Protein AF-A0A350C4R0-F1 (afdb_monomer)

Solvent-accessible surface area (backbone atoms only — not comparable to full-atom values): 5657 Å² total; per-residue (Å²): 110,73,66,33,57,71,70,25,78,26,35,36,43,39,55,51,84,58,57,82,76,81,44,52,28,26,72,70,29,90,71,70,48,64,44,40,64,31,34,64,68,38,39,62,48,53,35,63,68,51,85,58,76,47,51,45,29,37,50,30,94,72,58,33,38,42,66,44,82,58,61,77,66,44,64,66,69,31,46,90,52,37,55,66,47,82,51,101,90,47,77,47,67,65,88,70,134

Sequence (97 aa):
GLQQKLFSKFRITTNGGQCISCGNCSTYCEMGIDVRSYAQKGQNIVRASCVGCGICSAVCPRGVLRLENGSEDIFSKTDEYKAIHISNEGVKIDLLR

Radius of gyration: 13.76 Å; Cα contacts (8 Å, |Δi|>4): 156; chains: 1; bounding box: 39×28×28 Å

Secondary structure (DSSP, 8-state):
-HHHHHH-S-EEEE-TT------HHHHT-TT---HHHHHHTT--B--TT-----HHHHS-TT--EEEES--THHHHHTGGG-SEEEETTEEEE----

Foldseek 3Di:
DVVLQVPQLKKKAFPADQQPLPQQLCVPPPLNDSVSVCNNVRHMDRGNSDPQLCLSQQQRLRSGIDMPNDDPVSVVVSPVSHQWDDDPVGIDGPPDD

Structure (mmCIF, N/CA/C/O backbone):
data_AF-A0A350C4R0-F1
#
_entry.id   AF-A0A350C4R0-F1
#
loop_
_atom_site.group_PDB
_atom_site.id
_atom_site.type_symbol
_atom_site.label_atom_id
_atom_site.label_alt_id
_atom_site.label_comp_id
_atom_site.label_asym_id
_atom_site.label_entity_id
_atom_site.label_seq_id
_atom_site.pdbx_PDB_ins_code
_atom_site.Cartn_x
_atom_site.Cartn_y
_atom_site.Cartn_z
_atom_site.occupancy
_atom_site.B_iso_or_equiv
_atom_site.auth_seq_id
_atom_site.auth_comp_id
_atom_site.auth_asym_id
_atom_site.auth_atom_id
_atom_site.pdbx_PDB_model_num
ATOM 1 N N . GLY A 1 1 ? 16.074 -3.074 -9.858 1.00 72.62 1 GLY A N 1
ATOM 2 C CA . GLY A 1 1 ? 17.187 -2.446 -10.609 1.00 72.62 1 GLY A CA 1
ATOM 3 C C . GLY A 1 1 ? 17.035 -0.933 -10.660 1.00 72.62 1 GLY A C 1
ATOM 4 O O . GLY A 1 1 ? 15.970 -0.435 -10.313 1.00 72.62 1 GLY A O 1
ATOM 5 N N . LEU A 1 2 ? 18.071 -0.202 -11.087 1.00 75.69 2 LEU A N 1
ATOM 6 C CA . LEU A 1 2 ? 18.056 1.268 -11.184 1.00 75.69 2 LEU A CA 1
ATOM 7 C C . LEU A 1 2 ? 16.926 1.774 -12.105 1.00 75.69 2 LEU A C 1
ATOM 9 O O . LEU A 1 2 ? 16.175 2.664 -11.720 1.00 75.69 2 LEU A O 1
ATOM 13 N N . GLN A 1 3 ? 16.704 1.103 -13.240 1.00 78.81 3 GLN A N 1
ATOM 14 C CA . GLN A 1 3 ? 15.624 1.402 -14.193 1.00 78.81 3 GLN A CA 1
ATOM 15 C C . GLN A 1 3 ? 14.227 1.410 -13.543 1.00 78.81 3 GLN A C 1
ATOM 17 O O . GLN A 1 3 ? 13.429 2.305 -13.798 1.00 78.81 3 GLN A O 1
ATOM 22 N N . GLN A 1 4 ? 13.943 0.479 -12.625 1.00 77.38 4 GLN A N 1
ATOM 23 C CA . GLN A 1 4 ? 12.646 0.433 -11.934 1.00 77.38 4 GLN A CA 1
ATOM 24 C C . GLN A 1 4 ? 12.402 1.655 -11.044 1.00 77.38 4 GLN A C 1
ATOM 26 O O . GLN A 1 4 ? 11.254 2.042 -10.868 1.00 77.38 4 GLN A O 1
ATOM 31 N N . LYS A 1 5 ? 13.454 2.259 -10.474 1.00 76.56 5 LYS A N 1
ATOM 32 C CA . LYS A 1 5 ? 13.313 3.448 -9.623 1.00 76.56 5 LYS A CA 1
ATOM 33 C C . LYS A 1 5 ? 13.076 4.721 -10.442 1.00 76.56 5 LYS A C 1
ATOM 35 O O . LYS A 1 5 ? 12.329 5.590 -9.993 1.00 76.56 5 LYS A O 1
ATOM 40 N N . LEU A 1 6 ? 13.681 4.817 -11.630 1.00 77.50 6 LEU A N 1
ATOM 41 C CA . LEU A 1 6 ? 13.525 5.975 -12.517 1.00 77.50 6 LEU A CA 1
ATOM 42 C C . LEU A 1 6 ? 12.187 5.968 -13.269 1.00 77.50 6 LEU A C 1
ATOM 44 O O . LEU A 1 6 ? 11.510 6.989 -13.293 1.00 77.50 6 LEU A O 1
ATOM 48 N N . PHE A 1 7 ? 11.772 4.825 -13.821 1.00 79.12 7 PHE A N 1
ATOM 49 C CA . PHE A 1 7 ? 10.583 4.741 -14.684 1.00 79.12 7 PHE A CA 1
ATOM 50 C C . PHE A 1 7 ? 9.277 4.396 -13.947 1.00 79.12 7 PHE A C 1
ATOM 52 O O . PHE A 1 7 ? 8.228 4.272 -14.574 1.00 79.12 7 PHE A O 1
ATOM 59 N N . SER A 1 8 ? 9.299 4.243 -12.618 1.00 80.19 8 SER A N 1
ATOM 60 C CA . SER A 1 8 ? 8.066 4.039 -11.846 1.00 80.19 8 SER A CA 1
ATOM 61 C C . SER A 1 8 ? 7.232 5.319 -11.831 1.00 80.19 8 SER A C 1
ATOM 63 O O . SER A 1 8 ? 7.660 6.339 -11.282 1.00 80.19 8 SER A O 1
ATOM 65 N N . LYS A 1 9 ? 6.023 5.263 -12.397 1.00 82.12 9 LYS A N 1
ATOM 66 C CA . LYS A 1 9 ? 5.047 6.363 -12.335 1.00 82.12 9 LYS A CA 1
ATOM 67 C C . LYS A 1 9 ? 4.534 6.556 -10.906 1.00 82.12 9 LYS A C 1
ATOM 69 O O . LYS A 1 9 ? 4.587 7.659 -10.359 1.00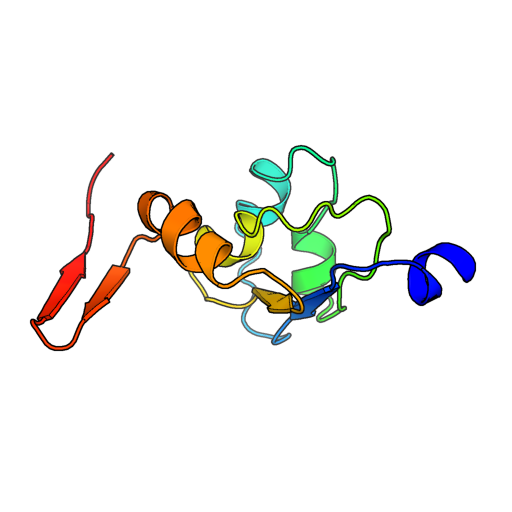 82.12 9 LYS A O 1
ATOM 74 N N . PHE A 1 10 ? 4.106 5.457 -10.296 1.00 86.62 10 PHE A N 1
ATOM 75 C CA . PHE A 1 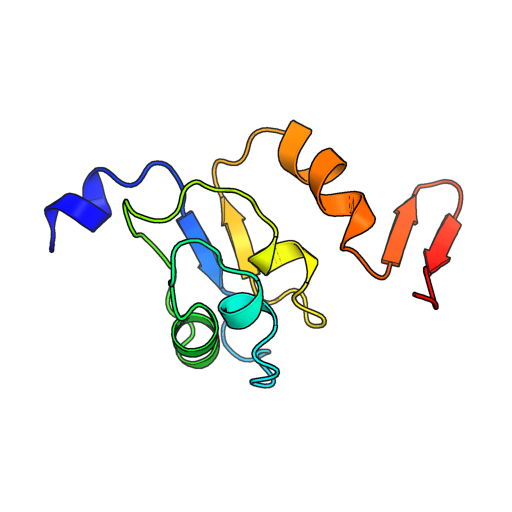10 ? 3.512 5.436 -8.966 1.00 86.62 10 PHE A CA 1
ATOM 76 C C . PHE A 1 10 ? 4.572 5.226 -7.892 1.00 86.62 10 PHE A C 1
ATOM 78 O O . PHE A 1 10 ? 5.570 4.524 -8.100 1.00 86.62 10 PHE A O 1
ATOM 85 N N . ARG A 1 11 ? 4.362 5.861 -6.740 1.00 88.94 11 ARG A N 1
ATOM 86 C CA . ARG A 1 11 ? 5.236 5.749 -5.571 1.00 88.94 11 ARG A CA 1
ATOM 87 C C . ARG A 1 11 ? 4.364 5.651 -4.336 1.00 88.94 11 ARG A C 1
ATOM 89 O O . ARG A 1 11 ? 3.455 6.453 -4.178 1.00 88.94 11 ARG A O 1
ATOM 96 N N . ILE A 1 12 ? 4.636 4.680 -3.473 1.00 91.88 12 ILE A N 1
ATOM 97 C CA . ILE A 1 12 ? 4.007 4.638 -2.151 1.00 91.88 12 ILE A CA 1
ATOM 98 C C . ILE A 1 12 ? 5.042 5.144 -1.158 1.00 91.88 12 ILE A C 1
ATOM 100 O O . ILE A 1 12 ? 6.112 4.545 -1.009 1.00 91.88 12 ILE A O 1
ATOM 104 N N . THR A 1 13 ? 4.746 6.268 -0.525 1.00 92.25 13 THR A N 1
ATOM 105 C CA . THR A 1 13 ? 5.543 6.819 0.565 1.00 92.25 13 THR A CA 1
ATOM 106 C C . THR A 1 13 ? 5.111 6.191 1.882 1.00 92.25 13 THR A C 1
ATOM 108 O O . THR A 1 13 ? 3.974 5.739 2.040 1.00 92.25 13 THR A O 1
ATOM 111 N N . THR A 1 14 ? 6.044 6.108 2.825 1.00 91.38 14 THR A N 1
ATOM 112 C CA . THR A 1 14 ? 5.786 5.560 4.156 1.00 91.38 14 THR A CA 1
ATOM 113 C C . THR A 1 14 ? 6.211 6.546 5.230 1.00 91.38 14 THR A C 1
ATOM 115 O O . THR A 1 14 ? 7.329 7.056 5.213 1.00 91.38 14 THR A O 1
ATOM 118 N N . ASN A 1 15 ? 5.340 6.759 6.211 1.00 85.38 15 ASN A N 1
ATOM 119 C CA . ASN A 1 15 ? 5.687 7.422 7.460 1.00 85.38 15 ASN A CA 1
ATOM 120 C C . ASN A 1 15 ? 6.210 6.350 8.430 1.00 85.38 15 ASN A C 1
ATOM 122 O O . ASN A 1 15 ? 5.455 5.752 9.202 1.00 85.38 15 ASN A O 1
ATOM 126 N N . GLY A 1 16 ? 7.487 5.983 8.256 1.00 76.00 16 GLY A N 1
ATOM 127 C CA . GLY A 1 16 ? 8.142 4.924 9.029 1.00 76.00 16 GLY A CA 1
ATOM 128 C C . GLY A 1 16 ? 7.960 5.117 10.540 1.00 76.00 16 GLY A C 1
ATOM 129 O O . GLY A 1 16 ? 7.990 6.237 11.033 1.00 76.00 16 GLY A O 1
ATOM 130 N N . GLY A 1 17 ? 7.749 4.020 11.274 1.00 81.69 17 GLY A N 1
ATOM 131 C CA . GLY A 1 17 ? 7.626 4.035 12.742 1.00 81.69 17 GLY A CA 1
ATOM 132 C C . GLY A 1 17 ? 6.226 3.761 13.301 1.00 81.69 17 GLY A C 1
ATOM 133 O O . GLY A 1 17 ? 6.111 3.409 14.468 1.00 81.69 17 GLY A O 1
ATOM 134 N N . GLN A 1 18 ? 5.168 3.824 12.485 1.00 90.00 18 GLN A N 1
ATOM 135 C CA . GLN A 1 18 ? 3.792 3.520 12.930 1.00 90.00 18 GLN A CA 1
ATOM 136 C C . GLN A 1 18 ? 3.264 2.158 12.437 1.00 90.00 18 GLN A C 1
ATOM 138 O O . GLN A 1 18 ? 2.132 1.763 12.732 1.00 90.00 18 GLN A O 1
ATOM 143 N N . CYS A 1 19 ? 4.068 1.415 11.671 1.00 94.00 19 CYS A N 1
ATOM 144 C CA . CYS A 1 19 ? 3.680 0.112 11.140 1.00 94.00 19 CYS A CA 1
ATOM 145 C C . CYS A 1 19 ? 3.610 -0.950 12.250 1.00 94.00 19 CYS A C 1
ATOM 147 O O . CYS A 1 19 ? 4.632 -1.382 12.772 1.00 94.00 19 CYS A O 1
ATOM 149 N N . ILE A 1 20 ? 2.404 -1.455 12.529 1.00 94.25 20 ILE A N 1
ATOM 150 C CA . ILE A 1 20 ? 2.158 -2.538 13.504 1.00 94.25 20 ILE A CA 1
ATOM 151 C C . ILE A 1 20 ? 2.252 -3.945 12.909 1.00 94.25 20 ILE A C 1
ATOM 153 O O . ILE A 1 20 ? 1.879 -4.920 13.548 1.00 94.25 20 ILE A O 1
ATOM 157 N N . SER A 1 21 ? 2.732 -4.072 11.672 1.00 94.25 21 SER A N 1
ATOM 158 C CA . SER A 1 21 ? 2.965 -5.375 11.038 1.00 94.25 21 SER A CA 1
ATOM 159 C C . SER A 1 21 ? 1.700 -6.226 10.822 1.00 94.25 21 SER A C 1
ATOM 161 O O . SER A 1 21 ? 1.806 -7.444 10.722 1.00 94.25 21 SER A O 1
ATOM 163 N N . CYS A 1 22 ? 0.522 -5.600 10.693 1.00 94.31 22 CYS A N 1
ATOM 164 C CA . CYS A 1 22 ? -0.758 -6.300 10.503 1.00 94.31 22 CYS A CA 1
ATOM 165 C C . CYS A 1 22 ? -0.868 -7.061 9.169 1.00 94.31 22 CYS A C 1
ATOM 167 O O . CYS A 1 22 ? -1.608 -8.028 9.079 1.00 94.31 22 CYS A O 1
ATOM 169 N N . GLY A 1 23 ? -0.128 -6.653 8.131 1.00 93.62 23 GLY A N 1
ATOM 170 C CA . GLY A 1 23 ? -0.032 -7.401 6.870 1.00 93.62 23 GLY A CA 1
ATOM 171 C C . GLY A 1 23 ? -1.167 -7.197 5.863 1.00 93.62 23 GLY A C 1
ATOM 172 O O . GLY A 1 23 ? -1.046 -7.689 4.741 1.00 93.62 23 GLY A O 1
ATOM 173 N N . ASN A 1 24 ? -2.201 -6.416 6.187 1.00 93.69 24 ASN A N 1
ATOM 174 C CA . ASN A 1 24 ? -3.299 -6.110 5.256 1.00 93.69 24 ASN A CA 1
ATOM 175 C C . ASN A 1 24 ? -2.782 -5.546 3.923 1.00 93.69 24 ASN A C 1
ATOM 177 O O . ASN A 1 24 ? -3.198 -5.975 2.854 1.00 93.69 24 ASN A O 1
ATOM 181 N N . CYS A 1 25 ? -1.806 -4.640 3.971 1.00 94.69 25 CYS A N 1
ATOM 182 C CA . CYS A 1 25 ? -1.263 -4.003 2.775 1.00 94.69 25 CYS A CA 1
ATOM 183 C C . CYS A 1 25 ? -0.568 -4.972 1.799 1.00 94.69 25 CYS A C 1
ATOM 185 O O . CYS A 1 25 ? -0.657 -4.749 0.596 1.00 94.69 25 CYS A O 1
ATOM 187 N N . SER A 1 26 ? 0.098 -6.029 2.284 1.00 95.81 26 SER A N 1
ATOM 188 C CA . SER A 1 26 ? 0.667 -7.080 1.421 1.00 95.81 26 SER A CA 1
ATOM 189 C C . SER A 1 26 ? -0.410 -8.057 0.949 1.00 95.81 26 SER A C 1
ATOM 191 O O . SER A 1 26 ? -0.372 -8.491 -0.194 1.00 95.81 26 SER A O 1
ATOM 193 N N . THR A 1 27 ? -1.382 -8.374 1.811 1.00 94.75 27 THR A N 1
ATOM 194 C CA . THR A 1 27 ? -2.463 -9.333 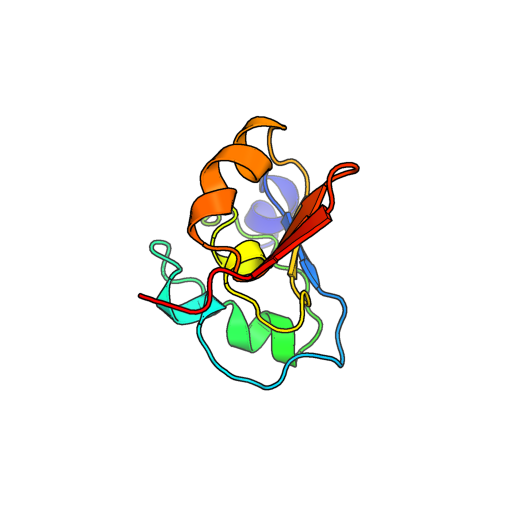1.515 1.00 94.75 27 THR A CA 1
ATOM 195 C C . THR A 1 27 ? -3.358 -8.850 0.375 1.00 94.75 27 THR A C 1
ATOM 197 O O . THR A 1 27 ? -3.676 -9.617 -0.523 1.00 94.75 27 THR A O 1
ATOM 200 N N . TYR A 1 28 ? -3.710 -7.563 0.373 1.00 92.19 28 TYR A N 1
ATOM 201 C CA . TYR A 1 28 ? -4.543 -6.952 -0.667 1.00 92.19 28 TYR A CA 1
ATOM 202 C C . TYR A 1 28 ? -3.751 -6.476 -1.897 1.00 92.19 28 TYR A C 1
ATOM 204 O O . TYR A 1 28 ? -4.306 -5.844 -2.794 1.00 92.19 28 TYR A O 1
ATOM 212 N N . CYS A 1 29 ? -2.442 -6.727 -1.952 1.00 93.69 29 CYS A N 1
ATOM 213 C CA . CYS A 1 29 ? -1.628 -6.322 -3.089 1.00 93.69 29 CYS A CA 1
ATOM 214 C C . CYS A 1 29 ? -1.625 -7.407 -4.169 1.00 93.69 29 CYS A C 1
ATOM 216 O O . CYS A 1 29 ? -0.796 -8.315 -4.153 1.00 93.69 29 CYS A O 1
ATOM 218 N N . GLU A 1 30 ? -2.496 -7.259 -5.164 1.00 91.81 30 GLU A N 1
ATOM 219 C CA . GLU A 1 30 ? -2.597 -8.178 -6.311 1.00 91.81 30 GLU A CA 1
ATOM 220 C C . GLU A 1 30 ? -1.308 -8.251 -7.146 1.00 91.81 30 GLU A C 1
ATOM 222 O O . GLU A 1 30 ? -1.031 -9.247 -7.806 1.00 91.81 30 GLU A O 1
ATOM 227 N N . MET A 1 31 ? -0.461 -7.221 -7.065 1.00 92.06 31 MET A N 1
ATOM 228 C CA . MET A 1 31 ? 0.835 -7.178 -7.750 1.00 92.06 31 MET A CA 1
ATOM 229 C C . MET A 1 31 ? 1.936 -7.973 -7.024 1.00 92.06 31 MET A C 1
ATOM 231 O O . MET A 1 31 ? 3.097 -7.923 -7.438 1.00 92.06 31 MET A O 1
ATOM 235 N N . GLY A 1 32 ? 1.617 -8.643 -5.907 1.00 91.81 32 GLY A N 1
ATOM 236 C CA . GLY A 1 32 ? 2.555 -9.477 -5.145 1.00 91.81 32 GLY A CA 1
ATOM 237 C C . GLY A 1 32 ? 3.684 -8.696 -4.462 1.00 91.81 32 GLY A C 1
ATOM 238 O O . GLY A 1 32 ? 4.736 -9.246 -4.135 1.00 91.81 32 GLY A O 1
ATOM 239 N N . ILE A 1 33 ? 3.515 -7.386 -4.268 1.00 93.81 33 ILE A N 1
ATOM 240 C CA . ILE A 1 33 ? 4.495 -6.562 -3.558 1.00 93.81 33 ILE A CA 1
ATOM 241 C C . ILE A 1 33 ? 4.322 -6.819 -2.062 1.00 93.81 33 ILE A C 1
ATOM 243 O O . ILE A 1 33 ? 3.254 -6.561 -1.516 1.00 93.81 33 ILE A O 1
ATOM 247 N N . ASP A 1 34 ? 5.389 -7.235 -1.380 1.00 94.38 34 ASP A N 1
ATOM 248 C CA . ASP A 1 34 ? 5.399 -7.311 0.084 1.00 94.38 34 ASP A CA 1
ATOM 249 C C . ASP A 1 34 ? 5.483 -5.913 0.730 1.00 94.38 34 ASP A C 1
ATOM 251 O O . ASP A 1 34 ? 6.510 -5.503 1.273 1.00 94.38 34 ASP A O 1
ATOM 255 N N . VAL A 1 35 ? 4.390 -5.154 0.625 1.00 95.62 35 VAL A N 1
ATOM 256 C CA . VAL A 1 35 ? 4.241 -3.775 1.111 1.00 95.62 35 VAL A CA 1
ATOM 257 C C . VAL A 1 35 ? 4.540 -3.663 2.611 1.00 95.62 35 VAL A C 1
ATOM 259 O O . VAL A 1 35 ? 5.145 -2.683 3.048 1.00 95.62 35 VAL A O 1
ATOM 262 N N . ARG A 1 36 ? 4.175 -4.674 3.406 1.00 95.38 36 ARG A N 1
ATOM 263 C CA . ARG A 1 36 ? 4.439 -4.736 4.850 1.00 95.38 36 ARG A CA 1
ATOM 264 C C . ARG A 1 36 ? 5.927 -4.606 5.156 1.00 95.38 36 ARG A C 1
ATOM 266 O O . ARG A 1 36 ? 6.277 -3.807 6.021 1.00 95.38 36 ARG A O 1
ATOM 273 N N . SER A 1 37 ? 6.796 -5.351 4.469 1.00 94.75 37 SER A N 1
ATOM 274 C CA . SER A 1 37 ? 8.242 -5.287 4.731 1.00 94.75 37 SER A CA 1
ATOM 275 C C . SER A 1 37 ? 8.809 -3.892 4.452 1.00 94.75 37 SER A C 1
ATOM 277 O O . SER A 1 37 ? 9.646 -3.399 5.209 1.00 94.75 37 SER A O 1
ATOM 279 N N . TYR A 1 38 ? 8.310 -3.219 3.411 1.00 94.44 38 TYR A N 1
ATOM 280 C CA . TYR A 1 38 ? 8.667 -1.830 3.110 1.00 94.44 38 TYR A CA 1
ATOM 281 C C . TYR A 1 38 ? 8.212 -0.870 4.212 1.00 94.44 38 TYR A C 1
ATOM 283 O O . TYR A 1 38 ? 9.019 -0.078 4.699 1.00 94.44 38 TYR A O 1
ATOM 291 N N . ALA A 1 39 ? 6.958 -0.991 4.656 1.00 94.69 39 ALA A N 1
ATOM 292 C CA . ALA A 1 39 ? 6.392 -0.167 5.723 1.00 94.69 39 ALA A CA 1
ATOM 293 C C . ALA A 1 39 ? 7.144 -0.340 7.055 1.00 94.69 39 ALA A C 1
ATOM 295 O O . ALA A 1 39 ? 7.469 0.643 7.719 1.00 94.69 39 ALA A O 1
ATOM 296 N N . GLN A 1 40 ? 7.477 -1.582 7.426 1.00 93.81 40 GLN A N 1
ATOM 297 C CA . GLN A 1 40 ? 8.259 -1.894 8.630 1.00 93.81 40 GLN A CA 1
ATOM 298 C C . GLN A 1 40 ? 9.655 -1.265 8.590 1.00 93.81 40 GLN A C 1
ATOM 300 O O . GLN A 1 40 ? 10.141 -0.777 9.604 1.00 93.81 40 GLN A O 1
ATOM 305 N N . LYS A 1 41 ? 10.293 -1.257 7.415 1.00 93.19 41 LYS A N 1
ATOM 306 C CA . LYS A 1 41 ? 11.625 -0.670 7.213 1.00 93.19 41 LYS A CA 1
ATOM 307 C C . LYS A 1 41 ? 11.596 0.848 7.010 1.00 93.19 41 LYS A C 1
ATOM 309 O O . LYS A 1 41 ? 12.659 1.437 6.843 1.00 93.19 41 LYS A O 1
ATOM 314 N N . GLY A 1 42 ? 10.415 1.473 6.952 1.00 92.69 42 GLY A N 1
ATOM 315 C CA . GLY A 1 42 ? 10.283 2.886 6.589 1.00 92.69 42 GLY A CA 1
ATOM 316 C C . GLY A 1 42 ? 10.808 3.194 5.181 1.00 92.69 42 GLY A C 1
ATOM 317 O O . GLY A 1 42 ? 11.274 4.299 4.922 1.00 92.69 42 GLY A O 1
ATOM 318 N N . GLN A 1 43 ? 10.768 2.218 4.270 1.00 92.38 43 GLN A N 1
ATOM 319 C CA . GLN A 1 43 ? 11.261 2.368 2.904 1.00 92.38 43 GLN A CA 1
ATOM 320 C C . GLN A 1 43 ? 10.124 2.660 1.929 1.00 92.38 4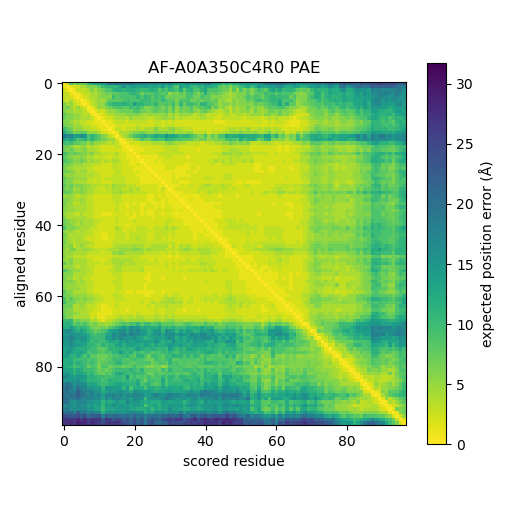3 GLN A C 1
ATOM 322 O O . GLN A 1 43 ? 9.147 1.917 1.850 1.00 92.38 43 GLN A O 1
ATOM 327 N N . ASN A 1 44 ? 10.294 3.705 1.122 1.00 91.69 44 ASN A N 1
ATOM 328 C CA . ASN A 1 44 ? 9.349 4.025 0.057 1.00 91.69 44 ASN A CA 1
ATOM 329 C C . ASN A 1 44 ? 9.338 2.928 -1.016 1.00 91.69 44 ASN A C 1
ATOM 331 O O . ASN A 1 44 ? 10.380 2.395 -1.412 1.00 91.69 44 ASN A O 1
ATOM 335 N N . ILE A 1 45 ? 8.151 2.639 -1.539 1.00 91.62 45 ILE A N 1
ATOM 336 C CA . ILE A 1 45 ? 7.949 1.646 -2.589 1.00 91.62 45 ILE A CA 1
ATOM 337 C C . ILE A 1 45 ? 7.985 2.368 -3.926 1.00 91.62 45 ILE A C 1
ATOM 339 O O . ILE A 1 45 ? 7.040 3.051 -4.319 1.00 91.62 45 ILE A O 1
ATOM 343 N N . VAL A 1 46 ? 9.097 2.189 -4.632 1.00 89.75 46 VAL A N 1
ATOM 344 C CA . VAL A 1 46 ? 9.291 2.684 -5.996 1.00 89.75 46 VAL A CA 1
ATOM 345 C C . VAL A 1 46 ? 9.555 1.475 -6.882 1.00 89.75 46 VAL A C 1
ATOM 347 O O . VAL A 1 46 ? 10.693 1.019 -7.025 1.00 89.75 46 VAL A O 1
ATOM 350 N N . ARG A 1 47 ? 8.476 0.896 -7.406 1.00 87.50 47 ARG A N 1
ATOM 351 C CA . ARG A 1 47 ? 8.520 -0.298 -8.250 1.00 87.50 47 ARG A CA 1
ATOM 352 C C . ARG A 1 47 ? 7.597 -0.124 -9.440 1.00 87.50 47 ARG A C 1
ATOM 354 O O . ARG A 1 47 ? 6.420 0.153 -9.259 1.00 87.50 47 ARG A O 1
ATOM 361 N N . ALA A 1 48 ? 8.118 -0.442 -10.623 1.00 86.62 48 ALA A N 1
ATOM 362 C CA . ALA A 1 48 ? 7.342 -0.484 -11.860 1.00 86.62 48 ALA A CA 1
ATOM 363 C C . ALA A 1 48 ? 6.159 -1.475 -11.811 1.00 86.62 48 ALA A C 1
ATOM 365 O O . ALA A 1 48 ? 5.216 -1.321 -12.573 1.00 86.62 48 ALA A O 1
ATOM 366 N N . SER A 1 49 ? 6.188 -2.467 -10.910 1.00 89.00 49 SER A N 1
ATOM 367 C CA . SER A 1 49 ? 5.066 -3.389 -10.691 1.00 89.00 49 SER A CA 1
ATOM 368 C C . SER A 1 49 ? 3.902 -2.769 -9.913 1.00 89.00 49 SER A C 1
ATOM 370 O O . SER A 1 49 ? 2.821 -3.339 -9.895 1.00 89.00 49 SER A O 1
ATOM 372 N N . CYS A 1 50 ? 4.095 -1.631 -9.240 1.00 90.50 50 CYS A N 1
ATOM 373 C CA . CYS A 1 50 ? 3.000 -0.933 -8.579 1.00 90.50 50 CYS A CA 1
ATOM 374 C C . CYS A 1 50 ? 2.169 -0.200 -9.636 1.00 90.50 50 CYS A C 1
ATOM 376 O O . CYS A 1 50 ? 2.641 0.767 -10.228 1.00 90.50 50 CYS A O 1
ATOM 378 N N . VAL A 1 51 ? 0.926 -0.638 -9.840 1.00 90.19 51 VAL A N 1
ATOM 379 C CA . VAL A 1 51 ? -0.028 -0.009 -10.774 1.00 90.19 51 VAL A CA 1
ATOM 380 C C . VAL A 1 51 ? -0.760 1.196 -10.175 1.00 90.19 51 VAL A C 1
ATOM 382 O O . VAL A 1 51 ? -1.539 1.843 -10.864 1.00 90.19 51 VAL A O 1
ATOM 385 N N . GLY A 1 52 ? -0.524 1.496 -8.893 1.00 89.06 52 GLY A N 1
ATOM 386 C CA . GLY A 1 52 ? -1.137 2.636 -8.213 1.00 89.06 52 GLY A CA 1
ATOM 387 C C . GLY A 1 52 ? -2.610 2.443 -7.841 1.00 89.06 52 GLY A C 1
ATOM 388 O O . GLY A 1 52 ? -3.351 3.411 -7.856 1.00 89.06 52 GLY A O 1
ATOM 389 N N . CYS A 1 53 ? -3.055 1.230 -7.486 1.00 89.88 53 CYS A N 1
ATOM 390 C CA . CYS A 1 53 ? -4.459 0.990 -7.109 1.00 89.88 53 CYS A CA 1
ATOM 391 C C . CYS A 1 53 ? -4.890 1.668 -5.790 1.00 89.88 53 CYS A C 1
ATOM 393 O O . CYS A 1 53 ? -6.077 1.858 -5.559 1.00 89.88 53 CYS A O 1
ATOM 395 N N . GLY A 1 54 ? -3.948 2.009 -4.903 1.00 90.12 54 GLY A N 1
ATOM 396 C CA . GLY A 1 54 ? -4.224 2.733 -3.651 1.00 90.12 54 GLY A CA 1
ATOM 397 C C . GLY A 1 54 ? -4.832 1.901 -2.513 1.00 90.12 54 GLY A C 1
ATOM 398 O O . GLY A 1 54 ? -4.928 2.395 -1.388 1.00 90.12 54 GLY A O 1
ATOM 399 N N . ILE A 1 55 ? -5.166 0.627 -2.742 1.00 91.25 55 ILE A N 1
ATOM 400 C CA . ILE A 1 55 ? -5.780 -0.243 -1.722 1.00 91.25 55 ILE A CA 1
ATOM 401 C C . ILE A 1 55 ? -4.874 -0.376 -0.495 1.00 91.25 55 ILE A C 1
ATOM 403 O O . ILE A 1 55 ? -5.336 -0.249 0.633 1.00 91.25 55 ILE A O 1
ATOM 407 N N . CYS A 1 56 ? -3.561 -0.536 -0.691 1.00 92.94 56 CYS A N 1
ATOM 408 C CA . CYS A 1 56 ? -2.606 -0.676 0.408 1.00 92.94 56 CYS A CA 1
ATOM 409 C C . CYS A 1 56 ? -2.592 0.518 1.380 1.00 92.94 56 CYS A C 1
ATOM 411 O O . CYS A 1 56 ? -2.347 0.317 2.569 1.00 92.94 56 CYS A O 1
ATOM 413 N N . SER A 1 57 ? -2.835 1.741 0.890 1.00 90.75 57 SER A N 1
ATOM 414 C CA . SER A 1 57 ? -2.963 2.936 1.734 1.00 90.75 57 SER A CA 1
ATOM 415 C C . SER A 1 57 ? -4.314 2.998 2.438 1.00 90.75 57 SER A C 1
ATOM 417 O O . SER A 1 57 ? -4.357 3.375 3.603 1.00 90.75 57 SER A O 1
ATOM 419 N N . ALA A 1 58 ? -5.392 2.570 1.776 1.00 89.69 58 ALA A N 1
ATOM 420 C CA . ALA A 1 58 ? -6.739 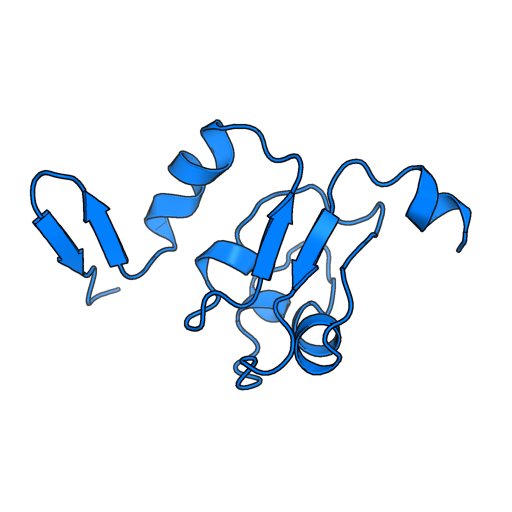2.585 2.342 1.00 89.69 58 ALA A CA 1
ATOM 421 C C . ALA A 1 58 ? -6.927 1.551 3.463 1.00 89.69 58 ALA A C 1
ATOM 423 O O . ALA A 1 58 ? -7.427 1.883 4.532 1.00 89.69 58 ALA A O 1
ATOM 424 N N . VAL A 1 59 ? -6.436 0.322 3.267 1.00 91.31 59 VAL A N 1
ATOM 425 C CA . VAL A 1 59 ? -6.565 -0.773 4.251 1.00 91.31 59 VAL A CA 1
ATOM 426 C C . VAL A 1 59 ? -5.570 -0.678 5.407 1.00 91.31 59 VAL A C 1
ATOM 428 O O . VAL A 1 59 ? -5.582 -1.522 6.306 1.00 91.31 59 VAL A O 1
ATOM 431 N N . CYS A 1 60 ? -4.640 0.281 5.373 1.00 92.06 60 CYS A N 1
ATOM 432 C CA . CYS A 1 60 ? -3.658 0.453 6.433 1.00 92.06 60 CYS A CA 1
ATOM 433 C C . CYS A 1 60 ? -4.325 1.140 7.637 1.00 92.06 60 CYS A C 1
ATOM 435 O O . CYS A 1 60 ? -4.491 2.359 7.614 1.00 92.06 60 CYS A O 1
ATOM 437 N N . PRO A 1 61 ? -4.601 0.428 8.748 1.00 89.12 61 PRO A N 1
ATOM 438 C CA . PRO A 1 61 ? -5.378 0.983 9.864 1.00 89.12 61 PRO A CA 1
ATOM 439 C C . PRO A 1 61 ? -4.660 2.132 10.585 1.00 89.12 61 PRO A C 1
ATOM 441 O O . PRO A 1 61 ? -5.275 2.940 11.269 1.00 89.12 61 PRO A O 1
ATOM 444 N N . ARG A 1 62 ? -3.332 2.192 10.452 1.00 91.12 62 ARG A N 1
ATOM 445 C CA . ARG A 1 62 ? -2.475 3.238 11.023 1.00 91.12 62 ARG A CA 1
ATOM 446 C C . ARG A 1 62 ? -2.242 4.418 10.069 1.00 91.12 62 ARG A C 1
ATOM 448 O O . ARG A 1 62 ? -1.567 5.356 10.461 1.00 91.12 62 ARG A O 1
ATOM 455 N N . GLY A 1 63 ? -2.689 4.348 8.811 1.00 89.25 63 GLY A N 1
ATOM 456 C CA . GLY A 1 63 ? -2.399 5.388 7.811 1.00 89.25 63 GLY A CA 1
ATOM 457 C C . GLY A 1 63 ? -0.907 5.585 7.490 1.00 89.25 63 GLY A C 1
ATOM 458 O O . GLY A 1 63 ? -0.493 6.677 7.123 1.00 89.25 63 GLY A O 1
ATOM 459 N N . VAL A 1 64 ? -0.076 4.545 7.641 1.00 94.31 64 VAL A N 1
ATOM 460 C CA . VAL A 1 64 ? 1.387 4.605 7.423 1.00 94.31 64 VAL A CA 1
ATOM 461 C C . VAL A 1 64 ? 1.747 4.894 5.966 1.00 94.31 64 VAL A C 1
ATOM 463 O O . VAL A 1 64 ? 2.775 5.508 5.690 1.00 94.31 64 VAL A O 1
ATOM 466 N N . LEU A 1 65 ? 0.937 4.388 5.040 1.00 93.12 65 LEU A N 1
ATOM 467 C CA . LEU A 1 65 ? 1.225 4.356 3.613 1.00 93.12 65 LEU A CA 1
ATOM 468 C C . LEU A 1 65 ? 0.420 5.426 2.889 1.00 93.12 65 LEU A C 1
ATOM 470 O O . LEU A 1 65 ? -0.786 5.537 3.101 1.00 93.12 65 LEU A O 1
ATOM 474 N N . ARG A 1 66 ? 1.065 6.142 1.969 1.00 90.31 66 ARG A N 1
ATOM 475 C CA . ARG A 1 66 ? 0.420 7.139 1.115 1.00 90.31 66 ARG A CA 1
ATOM 476 C C . ARG A 1 66 ? 0.803 6.907 -0.336 1.00 90.31 66 ARG A C 1
ATOM 478 O O . ARG A 1 66 ? 1.977 6.742 -0.657 1.00 90.31 66 ARG A O 1
ATOM 485 N N . LEU A 1 67 ? -0.193 6.846 -1.214 1.00 89.75 67 LEU A N 1
ATOM 486 C CA . LEU A 1 67 ? 0.047 6.769 -2.648 1.00 89.75 67 LEU A CA 1
ATOM 487 C C . LEU A 1 67 ? 0.294 8.179 -3.194 1.00 89.75 67 LEU A C 1
ATOM 489 O O . LEU A 1 67 ? -0.569 9.046 -3.104 1.00 89.75 67 LEU A O 1
ATOM 493 N N . GLU A 1 68 ? 1.463 8.385 -3.785 1.00 85.19 68 GLU A N 1
ATOM 494 C CA . GLU A 1 68 ? 1.819 9.597 -4.516 1.00 85.19 68 GLU A CA 1
ATOM 495 C C . GLU A 1 68 ? 1.569 9.392 -6.018 1.00 85.19 68 GLU A C 1
ATOM 497 O O . GLU A 1 68 ? 1.721 8.281 -6.545 1.00 85.19 68 GLU A O 1
ATOM 502 N N . ASN A 1 69 ? 1.240 10.479 -6.724 1.00 78.69 69 ASN A N 1
ATOM 503 C CA . ASN A 1 69 ? 0.914 10.489 -8.159 1.00 78.69 69 ASN A CA 1
ATOM 504 C C . ASN A 1 69 ? -0.317 9.643 -8.538 1.00 78.69 69 ASN A C 1
ATOM 506 O O . ASN A 1 69 ? -0.411 9.145 -9.665 1.00 78.69 69 ASN A O 1
ATOM 510 N N . GLY A 1 70 ? -1.242 9.455 -7.598 1.00 70.50 70 GLY A N 1
ATOM 511 C CA . GLY A 1 70 ? -2.568 8.923 -7.888 1.00 70.50 70 GLY A CA 1
ATOM 512 C C . GLY A 1 70 ? -3.470 9.967 -8.561 1.00 70.50 70 GLY A C 1
ATOM 513 O O . GLY A 1 70 ? -3.297 11.157 -8.309 1.00 70.50 70 GLY A O 1
ATOM 514 N N . SER A 1 71 ? -4.417 9.547 -9.409 1.00 69.12 71 SER A N 1
ATOM 515 C CA . SER A 1 71 ? -5.505 10.438 -9.841 1.00 69.12 71 SER A CA 1
ATOM 516 C C . SER A 1 71 ? -6.453 10.719 -8.670 1.00 69.12 71 SER A C 1
ATOM 518 O O . SER A 1 71 ? -6.549 9.910 -7.743 1.00 69.12 71 SER A O 1
ATOM 520 N N . GLU A 1 72 ? -7.152 11.858 -8.695 1.00 63.47 72 GLU A N 1
ATOM 521 C CA . GLU A 1 72 ? -8.130 12.227 -7.655 1.00 63.47 72 GLU A CA 1
ATOM 522 C C . GLU A 1 72 ? -9.194 11.132 -7.464 1.00 63.47 72 GLU A C 1
ATOM 524 O O . GLU A 1 72 ? -9.576 10.808 -6.340 1.00 63.47 72 GLU A O 1
ATOM 529 N N . ASP A 1 73 ? -9.559 10.456 -8.554 1.00 66.88 73 ASP A N 1
ATOM 530 C CA . ASP A 1 73 ? -10.491 9.327 -8.589 1.00 66.88 73 ASP A CA 1
ATOM 531 C C . ASP A 1 73 ? -10.043 8.096 -7.775 1.00 66.88 73 ASP A C 1
ATOM 533 O O . ASP A 1 73 ? -10.855 7.216 -7.491 1.00 66.88 73 ASP A O 1
ATOM 537 N N . ILE A 1 74 ? -8.776 7.988 -7.363 1.00 69.06 74 ILE A N 1
ATOM 538 C CA . ILE A 1 74 ? -8.324 6.877 -6.506 1.00 69.06 74 ILE A CA 1
ATOM 539 C C . ILE A 1 74 ? -8.855 7.037 -5.079 1.00 69.06 74 ILE A C 1
ATOM 541 O O . ILE A 1 74 ? -9.191 6.042 -4.432 1.00 69.06 74 ILE A O 1
ATOM 545 N N . PHE A 1 75 ? -8.972 8.267 -4.576 1.00 66.31 75 PHE A N 1
ATOM 546 C CA . PHE A 1 75 ? -9.464 8.502 -3.217 1.00 66.31 75 PHE A CA 1
ATOM 547 C C . PHE A 1 75 ? -10.954 8.200 -3.072 1.00 66.31 75 PHE A C 1
ATOM 549 O O . PHE A 1 75 ? -11.359 7.747 -2.002 1.00 66.31 75 PHE A O 1
ATOM 556 N N . SER A 1 76 ? -11.730 8.394 -4.142 1.00 72.19 76 SER A N 1
ATOM 557 C CA . SER A 1 76 ? -13.139 8.002 -4.219 1.00 72.19 76 SER A CA 1
ATOM 558 C C . SER A 1 76 ? -13.313 6.501 -4.464 1.00 72.19 76 SER A C 1
ATOM 560 O O . SER A 1 76 ? -14.178 5.889 -3.851 1.00 72.19 76 SER A O 1
ATOM 562 N N . LYS A 1 77 ? -12.455 5.856 -5.268 1.00 72.81 77 LYS A N 1
ATOM 563 C CA . LYS A 1 77 ? -12.498 4.389 -5.471 1.00 72.81 77 LYS A CA 1
ATOM 564 C C . LYS A 1 77 ? -12.092 3.576 -4.245 1.00 72.81 77 LYS A C 1
ATOM 566 O O . LYS A 1 77 ? -12.522 2.442 -4.083 1.00 72.81 77 LYS A O 1
ATOM 571 N N . THR A 1 78 ? -11.221 4.128 -3.406 1.00 76.75 78 THR A N 1
ATOM 572 C CA . THR A 1 78 ? -10.743 3.441 -2.200 1.00 76.75 78 THR A CA 1
ATOM 573 C C . THR A 1 78 ? -11.622 3.681 -0.977 1.00 76.75 78 THR A C 1
ATOM 575 O O . THR A 1 78 ? -11.327 3.136 0.085 1.00 76.75 78 THR A O 1
ATOM 578 N N . ASP A 1 79 ? -12.685 4.478 -1.112 1.00 75.88 79 ASP A N 1
ATOM 579 C CA . ASP A 1 79 ? -13.560 4.841 -0.000 1.00 75.88 79 ASP A CA 1
ATOM 580 C C . ASP A 1 79 ? -14.219 3.604 0.621 1.00 75.88 79 ASP A C 1
ATOM 582 O O . ASP A 1 79 ? -14.168 3.449 1.831 1.00 75.88 79 ASP A O 1
ATOM 586 N N . GLU A 1 80 ? -14.653 2.640 -0.196 1.00 75.06 80 GLU A N 1
ATOM 587 C CA . GLU A 1 80 ? -15.224 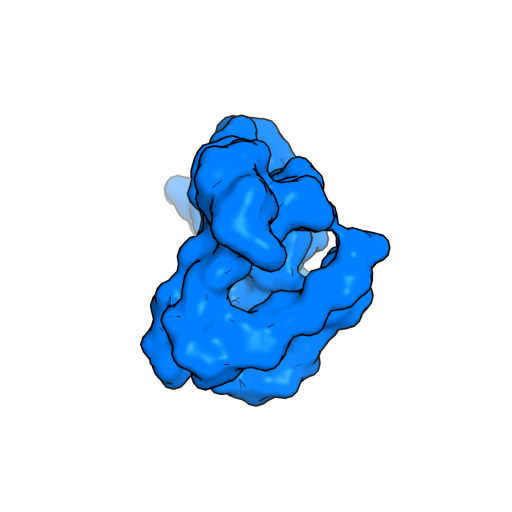1.357 0.256 1.00 75.06 80 GLU A CA 1
ATOM 588 C C . GLU A 1 80 ? -14.284 0.502 1.132 1.00 75.06 80 GLU A C 1
ATOM 590 O O . GLU A 1 80 ? -14.717 -0.467 1.754 1.00 75.06 80 GLU A O 1
ATOM 595 N N . TYR A 1 81 ? -12.985 0.815 1.158 1.00 77.50 81 TYR A N 1
ATOM 596 C CA . TYR A 1 81 ? -11.973 0.084 1.926 1.00 77.50 81 TYR A CA 1
ATOM 597 C C . TYR A 1 81 ? -11.523 0.836 3.184 1.00 77.50 81 TYR A C 1
ATOM 599 O O . TYR A 1 81 ? -10.705 0.309 3.946 1.00 77.50 81 TYR A O 1
ATOM 607 N N . LYS A 1 82 ? -11.998 2.069 3.402 1.00 77.38 82 LYS A N 1
ATOM 608 C CA . LYS A 1 82 ? -1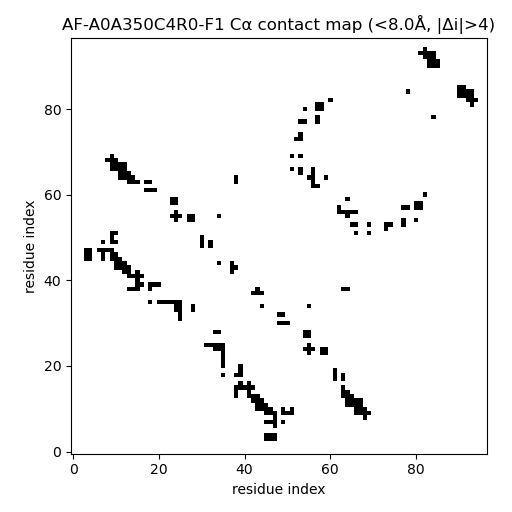1.687 2.849 4.603 1.00 77.38 82 LYS A CA 1
ATOM 609 C C . LYS A 1 82 ? -12.682 2.502 5.702 1.00 77.38 82 LYS A C 1
ATOM 611 O O . LYS A 1 82 ? -13.875 2.426 5.477 1.00 77.38 82 LYS A O 1
ATOM 616 N N . ALA A 1 83 ? -12.183 2.359 6.925 1.00 74.56 83 ALA A N 1
ATOM 617 C CA . ALA A 1 83 ? -13.050 2.174 8.090 1.00 74.56 83 ALA A CA 1
ATOM 618 C C . ALA A 1 83 ? -13.680 3.491 8.581 1.00 74.56 83 ALA A C 1
ATOM 620 O O . ALA A 1 83 ? -14.617 3.474 9.373 1.00 74.56 83 ALA A O 1
ATOM 621 N N . ILE A 1 84 ? -13.123 4.640 8.183 1.00 78.38 84 ILE A N 1
ATOM 622 C CA . ILE A 1 84 ? -13.501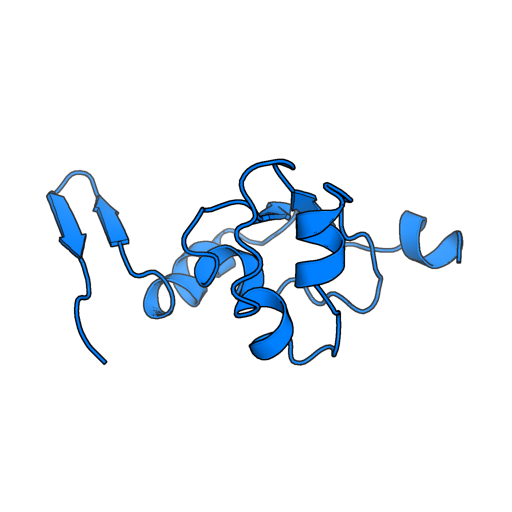 5.959 8.696 1.00 78.38 84 ILE A CA 1
ATOM 623 C C . ILE A 1 84 ? -13.619 6.930 7.520 1.00 78.38 84 ILE A C 1
ATOM 625 O O . ILE A 1 84 ? -12.644 7.156 6.800 1.00 78.38 84 ILE A O 1
ATOM 629 N N . HIS A 1 85 ? -14.788 7.553 7.385 1.00 79.56 85 HIS A N 1
ATOM 630 C CA . HIS A 1 85 ? -15.083 8.606 6.419 1.00 79.56 85 HIS A CA 1
ATOM 631 C C . HIS A 1 85 ? -15.280 9.920 7.173 1.00 79.56 85 HIS A C 1
ATOM 633 O O . HIS A 1 85 ? -16.182 10.048 8.002 1.00 79.56 85 HIS A O 1
ATOM 639 N N . ILE A 1 86 ? -14.419 10.900 6.907 1.00 79.75 86 ILE A N 1
ATOM 640 C CA . ILE A 1 86 ? -14.460 12.218 7.550 1.00 79.75 86 ILE A CA 1
ATOM 641 C C . ILE A 1 86 ? -14.946 13.225 6.510 1.00 79.75 86 ILE A C 1
ATOM 643 O O . ILE A 1 86 ? -14.307 13.403 5.476 1.00 79.75 86 ILE A O 1
ATOM 647 N N . SER A 1 87 ? -16.071 13.879 6.791 1.00 80.38 87 SER A N 1
ATOM 648 C CA . SER A 1 87 ? -16.664 14.927 5.955 1.00 80.38 87 SER A CA 1
ATOM 649 C C . SER A 1 87 ? -17.078 16.122 6.818 1.00 80.38 87 SER A C 1
ATOM 651 O O . SER A 1 87 ? -17.185 15.997 8.039 1.00 80.38 87 SER A O 1
ATOM 653 N N . ASN A 1 88 ? -17.357 17.274 6.201 1.00 80.94 88 ASN A N 1
ATOM 654 C CA . ASN A 1 88 ? -17.868 18.453 6.921 1.00 80.94 88 ASN A CA 1
ATOM 655 C C . ASN A 1 88 ? -19.235 18.208 7.589 1.00 80.94 88 ASN A C 1
ATOM 657 O O . ASN A 1 88 ? -19.633 18.967 8.467 1.00 80.94 88 ASN A O 1
ATOM 661 N N . GLU A 1 89 ? -19.940 17.151 7.185 1.00 81.31 89 GLU A N 1
ATOM 662 C CA . GLU A 1 89 ? -21.248 16.744 7.706 1.00 81.31 89 GLU A CA 1
ATOM 663 C C . GLU A 1 89 ? -21.133 15.762 8.887 1.00 81.31 89 GLU A C 1
ATOM 665 O O . GLU A 1 89 ? -22.130 15.455 9.538 1.00 81.31 89 GLU A O 1
ATOM 670 N N . GLY A 1 90 ? -19.924 15.270 9.185 1.00 80.38 90 GLY A N 1
ATOM 671 C CA . GLY A 1 90 ? -19.658 14.363 10.299 1.00 80.38 90 GLY A CA 1
ATOM 672 C C . GLY A 1 90 ? -18.628 13.275 9.988 1.00 80.38 90 GLY A C 1
ATOM 673 O O . GLY A 1 90 ? -18.119 13.149 8.869 1.00 80.38 90 GLY A O 1
ATOM 674 N N . VAL A 1 91 ? -18.330 12.471 11.013 1.00 84.88 91 VAL A N 1
ATOM 675 C CA . VAL A 1 91 ? -17.467 11.283 10.935 1.00 84.88 91 VAL A CA 1
ATOM 676 C C . VAL A 1 91 ? -18.354 10.042 10.872 1.00 84.88 91 VAL A C 1
ATOM 678 O O . VAL A 1 91 ? -19.095 9.770 11.815 1.00 84.88 91 VAL A O 1
ATOM 681 N N . LYS A 1 92 ? -18.276 9.283 9.777 1.00 82.12 92 LYS A N 1
ATOM 682 C CA . LYS A 1 92 ? -18.925 7.972 9.640 1.00 82.12 92 LYS A CA 1
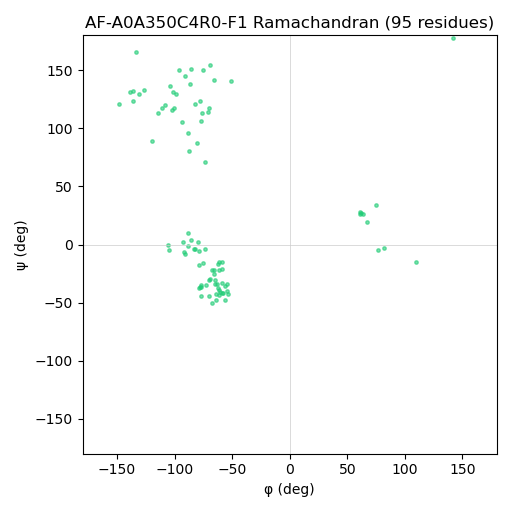ATOM 683 C C . LYS A 1 92 ? -17.881 6.880 9.843 1.00 82.12 92 LYS A C 1
ATOM 685 O O . LYS A 1 92 ? -16.794 6.952 9.273 1.00 82.12 92 LYS A O 1
ATOM 690 N N . ILE A 1 93 ? -18.199 5.900 10.682 1.00 81.25 93 ILE A N 1
ATOM 691 C CA . ILE A 1 93 ? -17.358 4.723 10.912 1.00 81.25 93 ILE A CA 1
ATOM 692 C C . ILE A 1 93 ? -18.138 3.522 10.399 1.00 81.25 93 ILE A C 1
ATOM 694 O O . ILE A 1 93 ? -19.169 3.169 10.976 1.00 81.25 93 ILE A O 1
ATOM 698 N N . ASP A 1 94 ? -17.637 2.897 9.341 1.00 73.19 94 ASP A N 1
ATOM 699 C CA . ASP A 1 94 ? -18.222 1.675 8.801 1.00 73.19 94 ASP A CA 1
ATOM 700 C C . ASP A 1 94 ? -17.730 0.504 9.655 1.00 73.19 94 ASP A C 1
ATOM 702 O O . ASP A 1 94 ? -16.681 -0.097 9.427 1.00 73.19 94 ASP A O 1
ATOM 706 N N . LEU A 1 95 ? -18.473 0.247 10.736 1.00 60.91 95 LEU A N 1
ATOM 707 C CA . LEU A 1 95 ? -18.129 -0.728 11.775 1.00 60.91 95 LEU A CA 1
ATOM 708 C C . LEU A 1 95 ? -18.312 -2.194 11.350 1.00 60.91 95 LEU A C 1
ATOM 710 O O . LEU A 1 95 ? -17.994 -3.075 12.144 1.00 60.91 95 LEU A O 1
ATOM 714 N N . LEU A 1 96 ? -18.825 -2.482 10.149 1.00 48.69 96 LEU A N 1
ATOM 715 C CA . LEU A 1 96 ? -19.181 -3.841 9.737 1.00 48.69 96 LEU A CA 1
ATOM 716 C C . LEU A 1 96 ? -19.001 -4.060 8.226 1.00 48.69 96 LEU A C 1
ATOM 718 O O . LEU A 1 96 ? -19.693 -3.454 7.409 1.00 48.69 96 LEU A O 1
ATOM 722 N N . ARG A 1 97 ? -18.148 -5.027 7.881 1.00 49.09 97 ARG A N 1
ATOM 723 C CA . ARG A 1 97 ? -18.608 -6.180 7.103 1.00 49.09 97 ARG A CA 1
ATOM 724 C C . ARG A 1 97 ? -18.679 -7.367 8.050 1.00 49.09 97 ARG A C 1
ATOM 726 O O . ARG A 1 97 ? -17.715 -7.518 8.834 1.00 49.09 97 ARG A O 1
#

pLDDT: mean 84.67, std 10.04, range [48.69, 95.81]

Mean predicted aligned error: 6.78 Å